Protein AF-A0A9D2SJW7-F1 (afdb_monomer)

Radius of gyration: 13.85 Å; Cα contacts (8 Å, |Δi|>4): 57; chains: 1; bounding box: 29×30×35 Å

Nearest PDB structures (foldseek):
  1wdm-assembly1_A  TM=3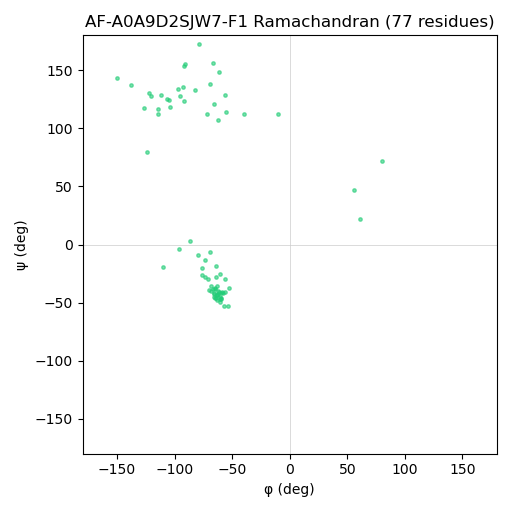.242E-01  e=9.650E+00  Pseudomonas fragi
  1wdm-assembly1_B  TM=3.241E-01  e=9.030E+00  Pseudomonas fragi

Solvent-accessible surface area (backbone atoms only — not comparable to full-atom values): 5006 Å² total; per-residue (Å²): 110,72,49,32,54,52,54,54,56,40,66,75,38,91,86,46,70,47,77,45,81,43,79,67,66,89,89,61,75,84,86,46,75,71,54,51,54,52,54,48,48,51,54,51,50,53,46,48,67,62,24,74,61,53,72,73,60,43,70,73,36,53,89,36,55,45,75,41,68,76,58,79,88,81,85,72,84,88,124

pLDDT: mean 78.08, std 15.68, range [39.34, 93.62]

Mean predicted aligned error: 7.97 Å

Sequence (79 aa):
MWWNYICKWLQGADKRRLIIFSKPDQDMPRITKHRLFFSENIVLENLRVNSGINDAEWNRIVGKIFIKFDGDLFDFKLV

Organism: NCBI:txid2838495

Secondary structure (DSSP, 8-state):
-HHHHHHHHHHS-TT--EEEEEPPPTT-----HHHHHHHHHHHHHHHHHHHT--HHHHHHHGGGEEEEES--S------

Structure (mmCIF, N/CA/C/O backbone):
data_AF-A0A9D2SJW7-F1
#
_entry.id   AF-A0A9D2SJW7-F1
#
loop_
_atom_site.group_PDB
_atom_site.id
_atom_site.type_symbol
_atom_site.label_atom_id
_atom_site.label_alt_id
_atom_site.label_comp_id
_atom_site.label_asym_id
_atom_site.label_entity_id
_atom_site.label_seq_id
_atom_site.pdbx_PDB_ins_code
_atom_site.Cartn_x
_atom_site.Cartn_y
_atom_site.Cartn_z
_atom_site.occupancy
_atom_site.B_iso_or_equiv
_atom_site.auth_seq_id
_atom_site.auth_comp_id
_atom_site.auth_asym_id
_atom_site.auth_atom_id
_atom_site.pdbx_PDB_model_num
ATOM 1 N N . MET A 1 1 ? -8.802 14.383 -2.200 1.00 65.31 1 MET A N 1
ATOM 2 C CA . MET A 1 1 ? -8.026 13.436 -3.035 1.00 65.31 1 MET A CA 1
ATOM 3 C C . MET A 1 1 ? -8.511 12.018 -2.786 1.00 65.31 1 MET A C 1
ATOM 5 O O . MET A 1 1 ? -8.705 11.658 -1.631 1.00 65.31 1 MET A O 1
ATOM 9 N N . TRP A 1 2 ? -8.675 11.220 -3.842 1.00 83.31 2 TRP A N 1
ATOM 10 C CA . TRP A 1 2 ? -9.104 9.815 -3.765 1.00 83.31 2 TRP A CA 1
ATOM 11 C C . TRP A 1 2 ? -8.197 8.948 -2.867 1.00 83.31 2 TRP A C 1
ATOM 13 O O . TRP A 1 2 ? -8.684 8.043 -2.197 1.00 83.31 2 TRP A O 1
ATOM 23 N N . TRP A 1 3 ? -6.908 9.286 -2.754 1.00 88.19 3 TRP A N 1
ATOM 24 C CA . TRP A 1 3 ? -5.949 8.581 -1.897 1.00 88.19 3 TRP A CA 1
ATOM 25 C C . TRP A 1 3 ? -6.290 8.619 -0.405 1.00 88.19 3 TRP A C 1
ATOM 27 O O . TRP A 1 3 ? -6.245 7.581 0.248 1.00 88.19 3 TRP A O 1
ATOM 37 N N . ASN A 1 4 ? -6.718 9.768 0.131 1.00 90.56 4 ASN A N 1
ATOM 38 C CA . ASN A 1 4 ? -7.149 9.860 1.533 1.00 90.56 4 ASN A CA 1
ATOM 39 C C . ASN A 1 4 ? -8.330 8.920 1.817 1.00 90.56 4 ASN A C 1
ATOM 41 O O . ASN A 1 4 ? -8.347 8.232 2.837 1.00 90.56 4 ASN A O 1
ATOM 45 N N . TYR A 1 5 ? -9.293 8.859 0.891 1.00 91.25 5 TYR A N 1
ATOM 46 C CA . TYR A 1 5 ? -10.446 7.970 1.003 1.00 91.25 5 TYR A CA 1
ATOM 47 C C . TYR A 1 5 ? -10.026 6.497 0.988 1.00 91.25 5 TYR A C 1
ATOM 49 O O . TYR A 1 5 ? -10.441 5.749 1.867 1.00 91.25 5 TYR A O 1
ATOM 57 N N . ILE A 1 6 ? -9.166 6.089 0.048 1.00 90.50 6 ILE A N 1
ATOM 58 C CA . ILE A 1 6 ? -8.669 4.706 -0.045 1.00 90.50 6 ILE A CA 1
ATOM 59 C C . ILE A 1 6 ? -7.914 4.314 1.231 1.00 90.50 6 ILE A C 1
ATOM 61 O O . ILE A 1 6 ? -8.159 3.244 1.787 1.00 90.50 6 ILE A O 1
ATOM 65 N N . CYS A 1 7 ? -7.040 5.184 1.741 1.00 91.06 7 CYS A N 1
ATOM 66 C CA . CYS A 1 7 ? -6.293 4.924 2.969 1.00 91.06 7 CYS A CA 1
ATOM 67 C C . CYS A 1 7 ? -7.213 4.796 4.191 1.00 91.06 7 CYS A C 1
ATOM 69 O O . CYS A 1 7 ? -7.067 3.848 4.960 1.00 91.06 7 CYS A O 1
ATOM 71 N N . LYS A 1 8 ? -8.212 5.673 4.341 1.00 90.88 8 LYS A N 1
ATOM 72 C CA . LYS A 1 8 ? -9.231 5.549 5.401 1.00 90.88 8 LYS A CA 1
ATOM 73 C C . LYS A 1 8 ? -10.091 4.297 5.231 1.00 90.88 8 LYS A C 1
ATOM 75 O O . LYS A 1 8 ? -10.396 3.609 6.202 1.00 90.88 8 LYS A O 1
ATOM 80 N N . TRP A 1 9 ? -10.437 3.944 3.996 1.00 92.31 9 TRP A N 1
ATOM 81 C CA . TRP A 1 9 ? -11.139 2.703 3.693 1.00 92.31 9 TRP A CA 1
ATOM 82 C C . TRP A 1 9 ? -10.299 1.478 4.091 1.00 92.31 9 TRP A C 1
ATOM 84 O O . TRP A 1 9 ? -10.834 0.557 4.704 1.00 92.31 9 TRP A O 1
ATOM 94 N N . LEU A 1 10 ? -8.981 1.476 3.875 1.00 92.56 10 LEU A N 1
ATOM 95 C CA . LEU A 1 10 ? -8.086 0.395 4.322 1.00 92.56 10 LEU A CA 1
ATOM 96 C C . LEU A 1 10 ? -8.000 0.251 5.850 1.00 92.56 10 LEU A C 1
ATOM 98 O O . LEU A 1 10 ? -7.766 -0.856 6.349 1.00 92.56 10 LEU A O 1
ATOM 102 N N . GLN A 1 11 ? -8.208 1.334 6.601 1.00 90.25 11 GLN A N 1
ATOM 103 C CA . GLN A 1 11 ? -8.248 1.273 8.064 1.00 90.25 11 GLN A CA 1
ATOM 104 C C . GLN A 1 11 ? -9.481 0.510 8.571 1.00 90.25 11 GLN A C 1
ATOM 106 O O . GLN A 1 11 ? -9.383 -0.218 9.551 1.00 90.25 11 GLN A O 1
A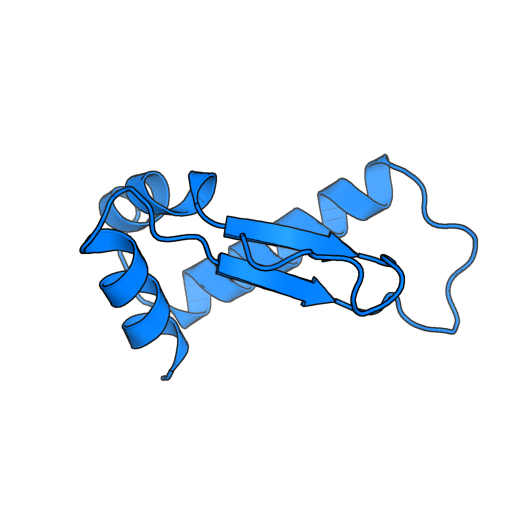TOM 111 N N . GLY A 1 12 ? -10.627 0.638 7.895 1.00 87.81 12 GLY A N 1
ATOM 112 C CA . GLY A 1 12 ? -11.915 0.181 8.428 1.00 87.81 12 GLY A CA 1
ATOM 113 C C . GLY A 1 12 ? -12.160 -1.334 8.462 1.00 87.81 12 GLY A C 1
ATOM 114 O O . GLY A 1 12 ? -13.120 -1.756 9.095 1.00 87.81 12 GLY A O 1
ATOM 115 N N . ALA A 1 13 ? -11.357 -2.164 7.787 1.00 88.25 13 ALA A N 1
ATOM 116 C CA . ALA A 1 13 ? -11.458 -3.620 7.931 1.00 88.25 13 ALA A CA 1
ATOM 117 C C . ALA A 1 13 ? -10.114 -4.327 7.710 1.00 88.25 13 ALA A C 1
ATOM 119 O O . ALA A 1 13 ? -9.326 -3.967 6.831 1.00 88.25 13 ALA A O 1
ATOM 120 N N . ASP A 1 14 ? -9.866 -5.387 8.475 1.00 83.88 14 ASP A N 1
ATOM 121 C CA . ASP A 1 14 ? -8.582 -6.103 8.463 1.00 83.88 14 ASP A CA 1
ATOM 122 C C . ASP A 1 14 ? -8.333 -6.907 7.194 1.00 83.88 14 ASP A C 1
ATOM 124 O O . ASP A 1 14 ? -7.189 -7.034 6.753 1.00 83.88 14 ASP A O 1
ATOM 128 N N . LYS A 1 15 ? -9.410 -7.381 6.563 1.00 88.19 15 LYS A N 1
ATOM 129 C CA . LYS A 1 15 ? -9.356 -8.139 5.307 1.00 88.19 15 LYS A CA 1
ATOM 130 C C . LYS A 1 15 ? -9.183 -7.259 4.069 1.00 88.19 15 LYS A C 1
ATOM 132 O O . LYS A 1 15 ? -8.957 -7.791 2.988 1.00 88.19 15 LYS A O 1
ATOM 137 N N . ARG A 1 16 ? -9.286 -5.930 4.192 1.00 91.31 16 ARG A N 1
ATOM 138 C CA . ARG A 1 16 ? -9.097 -5.032 3.046 1.00 91.31 16 ARG A CA 1
ATOM 139 C C . ARG A 1 16 ? -7.636 -5.042 2.616 1.00 91.31 16 ARG A C 1
ATOM 141 O O . ARG A 1 16 ? -6.719 -5.058 3.443 1.00 91.31 16 ARG A O 1
ATOM 148 N N . ARG A 1 17 ? -7.439 -5.065 1.305 1.00 90.25 17 ARG A N 1
ATOM 149 C CA . ARG A 1 17 ? -6.137 -5.106 0.649 1.00 90.25 17 ARG A CA 1
ATOM 150 C C . ARG A 1 17 ? -6.183 -4.150 -0.530 1.00 90.25 17 ARG A C 1
ATOM 152 O O . ARG A 1 17 ? -7.189 -4.105 -1.235 1.00 90.25 17 ARG A O 1
ATOM 159 N N . LEU A 1 18 ? -5.119 -3.380 -0.711 1.00 89.94 18 LEU A N 1
ATOM 160 C CA . LEU A 1 18 ? -4.935 -2.542 -1.889 1.00 89.94 18 LEU A CA 1
ATOM 161 C C . LEU A 1 18 ? -3.870 -3.193 -2.757 1.00 89.94 18 LEU A C 1
ATOM 163 O O . LEU A 1 18 ? -2.773 -3.454 -2.276 1.00 89.94 18 LEU A O 1
ATOM 167 N N . ILE A 1 19 ? -4.202 -3.449 -4.018 1.00 87.62 19 ILE A N 1
ATOM 168 C CA . ILE A 1 19 ? -3.264 -3.982 -5.001 1.00 87.62 19 ILE A CA 1
ATOM 169 C C . ILE A 1 19 ? -3.060 -2.902 -6.060 1.00 87.62 19 ILE A C 1
ATOM 171 O O . ILE A 1 19 ? -4.012 -2.511 -6.732 1.00 87.62 19 ILE A O 1
ATOM 175 N N . ILE A 1 20 ? -1.834 -2.399 -6.175 1.00 85.00 20 ILE A N 1
ATOM 176 C CA . ILE A 1 20 ? -1.447 -1.384 -7.154 1.00 85.00 20 ILE A CA 1
ATOM 177 C C . ILE A 1 20 ? -0.670 -2.084 -8.260 1.00 85.00 20 ILE A C 1
ATOM 179 O O . ILE A 1 20 ? 0.393 -2.651 -8.017 1.00 85.00 20 ILE A O 1
ATOM 183 N N . PHE A 1 21 ? -1.196 -2.029 -9.478 1.00 78.81 21 PHE A N 1
ATOM 184 C CA . PHE A 1 21 ? -0.476 -2.478 -10.661 1.00 78.81 21 PHE A CA 1
ATOM 185 C C . PHE A 1 21 ? 0.260 -1.289 -11.257 1.00 78.81 21 PHE A C 1
ATOM 187 O O . PHE A 1 21 ? -0.355 -0.267 -11.566 1.00 78.81 21 PHE A O 1
ATOM 194 N N . SER A 1 22 ? 1.570 -1.425 -11.405 1.00 75.25 22 SER A N 1
ATOM 195 C CA . SER A 1 22 ? 2.406 -0.412 -12.031 1.00 75.25 22 SER A CA 1
ATOM 196 C C . SER A 1 22 ? 3.123 -1.035 -13.218 1.00 75.25 22 SER A C 1
ATOM 198 O O . SER A 1 22 ? 3.691 -2.124 -13.114 1.00 75.25 22 SER A O 1
ATOM 200 N N . LYS A 1 23 ? 3.067 -0.366 -14.369 1.00 68.31 23 LYS A N 1
ATOM 201 C CA . LYS A 1 23 ? 3.861 -0.785 -15.519 1.00 68.31 23 LYS A CA 1
ATOM 202 C C . LYS A 1 23 ? 5.273 -0.228 -15.359 1.00 68.31 23 LYS A C 1
ATOM 204 O O . LYS A 1 23 ? 5.409 0.953 -15.040 1.00 68.31 23 LYS A O 1
ATOM 209 N N . PRO A 1 24 ? 6.313 -1.047 -15.566 1.00 64.75 24 PRO A N 1
ATOM 210 C CA . PRO A 1 24 ? 7.646 -0.503 -15.761 1.00 64.75 24 PRO A CA 1
ATOM 211 C C . PRO A 1 24 ? 7.649 0.384 -17.013 1.00 64.75 24 PRO A C 1
ATOM 213 O O . PRO A 1 24 ? 6.898 0.131 -17.958 1.00 64.75 24 PRO A O 1
ATOM 216 N N . ASP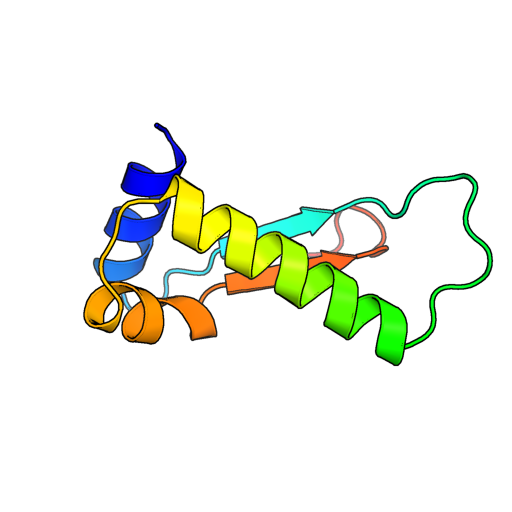 A 1 25 ? 8.486 1.420 -17.016 1.00 62.94 25 ASP A N 1
ATOM 217 C CA . ASP A 1 25 ? 8.730 2.209 -18.224 1.00 62.94 25 ASP A CA 1
ATOM 218 C C . ASP A 1 25 ? 9.214 1.282 -19.346 1.00 62.94 25 ASP A C 1
ATOM 220 O O . ASP A 1 25 ? 10.136 0.487 -19.141 1.00 62.94 25 ASP A O 1
ATOM 224 N N . GLN A 1 26 ? 8.580 1.367 -20.520 1.00 55.84 26 GLN A N 1
ATOM 225 C CA . GLN A 1 26 ? 8.826 0.440 -21.636 1.00 55.84 26 GLN A CA 1
ATOM 226 C C . GLN A 1 26 ? 10.256 0.521 -22.190 1.00 55.84 26 GLN A C 1
ATOM 228 O O . GLN A 1 26 ? 10.722 -0.430 -22.810 1.00 55.84 26 GLN A O 1
ATOM 233 N N . ASP A 1 27 ? 10.970 1.610 -21.902 1.00 56.91 27 ASP A N 1
ATOM 234 C CA . ASP A 1 27 ? 12.348 1.838 -22.343 1.00 56.91 27 ASP A CA 1
ATOM 235 C C . ASP A 1 27 ? 13.411 1.248 -21.398 1.00 56.91 27 ASP A C 1
ATOM 237 O O . ASP A 1 27 ? 14.613 1.431 -21.616 1.00 56.91 27 ASP A O 1
ATOM 241 N N . MET A 1 28 ? 13.017 0.550 -20.323 1.00 53.53 28 MET A N 1
ATOM 242 C CA . MET A 1 28 ? 13.977 0.079 -19.323 1.00 53.53 28 MET A CA 1
ATOM 243 C C . MET A 1 28 ? 14.416 -1.383 -19.514 1.00 53.53 28 MET A C 1
ATOM 245 O O . MET A 1 28 ? 13.586 -2.282 -19.651 1.00 53.53 28 MET A O 1
ATOM 249 N N . PRO A 1 29 ? 15.733 -1.669 -19.434 1.00 59.25 29 PRO A N 1
ATOM 250 C CA . PRO A 1 29 ? 16.244 -3.032 -19.480 1.00 59.25 29 PRO A CA 1
ATOM 251 C C . PRO A 1 29 ? 15.817 -3.831 -18.241 1.00 59.25 29 PRO A C 1
ATOM 253 O O . PRO A 1 29 ? 15.569 -3.269 -17.173 1.00 59.25 29 PRO A O 1
ATOM 256 N N . ARG A 1 30 ? 15.788 -5.161 -18.418 1.00 60.09 30 ARG A N 1
ATOM 257 C CA . ARG A 1 30 ? 15.499 -6.238 -17.451 1.00 60.09 30 ARG A CA 1
ATOM 258 C C . ARG A 1 30 ? 15.430 -5.780 -15.985 1.00 60.09 30 ARG A C 1
ATOM 260 O O . ARG A 1 30 ? 16.439 -5.439 -15.366 1.00 60.09 30 ARG A O 1
ATOM 267 N N . ILE A 1 31 ? 14.230 -5.836 -15.418 1.00 64.19 31 ILE A N 1
ATOM 268 C CA . ILE A 1 31 ? 13.957 -5.427 -14.041 1.00 64.19 31 ILE A CA 1
ATOM 269 C C . ILE A 1 31 ? 14.679 -6.360 -13.057 1.00 64.19 31 ILE A C 1
ATOM 271 O O . ILE A 1 31 ? 14.458 -7.570 -13.034 1.00 64.19 31 ILE A O 1
ATOM 275 N N . THR A 1 32 ? 15.553 -5.800 -12.221 1.00 68.69 32 THR A N 1
ATOM 276 C CA . THR A 1 32 ? 16.216 -6.525 -11.127 1.00 68.69 32 THR A CA 1
ATOM 277 C C . THR A 1 32 ? 15.415 -6.412 -9.827 1.00 68.69 32 THR A C 1
ATOM 279 O O . THR A 1 32 ? 14.732 -5.415 -9.596 1.00 68.69 32 THR A O 1
ATOM 282 N N . LYS A 1 33 ? 15.546 -7.398 -8.921 1.00 68.75 33 LYS A N 1
ATOM 283 C CA . LYS A 1 33 ? 14.879 -7.393 -7.596 1.00 68.75 33 LYS A CA 1
ATOM 284 C C . LYS A 1 33 ? 15.131 -6.112 -6.792 1.00 68.75 33 LYS A C 1
ATOM 286 O O . LYS A 1 33 ? 14.233 -5.611 -6.129 1.00 68.75 33 LYS A O 1
ATOM 291 N N . HIS A 1 34 ? 16.341 -5.562 -6.878 1.00 68.06 34 HIS A N 1
ATOM 292 C CA . HIS A 1 34 ? 16.697 -4.315 -6.202 1.00 68.06 34 HIS A CA 1
ATOM 293 C C . HIS A 1 34 ? 15.941 -3.105 -6.772 1.00 68.06 34 HIS A C 1
ATOM 295 O O . HIS A 1 34 ? 15.528 -2.220 -6.027 1.00 68.06 34 HIS A O 1
ATOM 301 N N . ARG A 1 35 ? 15.734 -3.062 -8.095 1.00 68.81 35 ARG A N 1
ATOM 302 C CA . ARG A 1 35 ? 14.948 -1.999 -8.731 1.00 68.81 35 ARG A CA 1
ATOM 303 C C . ARG A 1 35 ? 13.465 -2.113 -8.400 1.00 68.81 35 ARG A C 1
ATOM 305 O O . ARG A 1 35 ? 12.869 -1.084 -8.119 1.00 68.81 35 ARG A O 1
ATOM 312 N N . LEU A 1 36 ? 12.910 -3.329 -8.343 1.00 72.44 36 LEU A N 1
ATOM 313 C CA . LEU A 1 36 ? 11.533 -3.556 -7.877 1.00 72.44 36 LEU A CA 1
ATOM 314 C C . LEU A 1 36 ? 11.312 -2.937 -6.501 1.00 72.44 36 LEU A C 1
ATOM 316 O O . LEU A 1 36 ? 10.438 -2.096 -6.347 1.00 72.44 36 LEU A O 1
ATOM 320 N N . PHE A 1 37 ? 12.175 -3.271 -5.541 1.00 73.69 37 PHE A N 1
ATOM 321 C CA . PHE A 1 37 ? 12.090 -2.727 -4.189 1.00 73.69 37 PHE A CA 1
ATOM 322 C C . PHE A 1 37 ? 12.175 -1.192 -4.163 1.00 73.69 37 PHE A C 1
ATOM 324 O O . PHE A 1 37 ? 11.444 -0.531 -3.429 1.00 73.69 37 PHE A O 1
ATOM 331 N N . PHE A 1 38 ? 13.050 -0.596 -4.977 1.00 77.62 38 PHE A N 1
A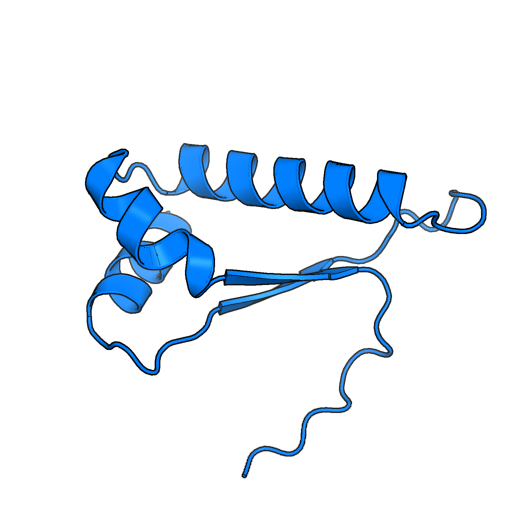TOM 332 C CA . PHE A 1 38 ? 13.167 0.861 -5.058 1.00 77.62 38 PHE A CA 1
ATOM 333 C C . PHE A 1 38 ? 11.903 1.509 -5.645 1.00 77.62 38 PHE A C 1
ATOM 335 O O . PHE A 1 38 ? 11.380 2.472 -5.087 1.00 77.62 38 PHE A O 1
ATOM 342 N N . SER A 1 39 ? 11.367 0.948 -6.729 1.00 78.19 39 SER A N 1
ATOM 343 C CA . SER A 1 39 ? 10.132 1.418 -7.359 1.00 78.19 39 SER A CA 1
ATOM 344 C C . SER A 1 39 ? 8.909 1.243 -6.452 1.00 78.19 39 SER A C 1
ATOM 346 O O . SER A 1 39 ? 8.054 2.127 -6.404 1.00 78.19 39 SER A O 1
ATOM 348 N N . GLU A 1 40 ? 8.834 0.149 -5.691 1.00 81.69 40 GLU A N 1
ATOM 349 C CA . GLU A 1 40 ? 7.802 -0.076 -4.672 1.00 81.69 40 GLU A CA 1
ATOM 350 C C . GLU A 1 40 ? 7.838 1.003 -3.592 1.00 81.69 40 GLU A C 1
ATOM 352 O O . GLU A 1 40 ? 6.802 1.594 -3.283 1.00 81.69 40 GLU A O 1
ATOM 357 N N . ASN A 1 41 ? 9.026 1.322 -3.074 1.00 84.19 41 ASN A N 1
ATOM 358 C CA . ASN A 1 41 ? 9.179 2.375 -2.075 1.00 84.19 41 ASN A CA 1
ATOM 359 C C . ASN A 1 41 ? 8.754 3.747 -2.607 1.00 84.19 41 ASN A C 1
ATOM 361 O O . ASN A 1 41 ? 8.044 4.457 -1.901 1.00 84.19 41 ASN A O 1
ATOM 365 N N . ILE A 1 42 ? 9.090 4.090 -3.857 1.00 86.00 42 ILE A N 1
ATOM 366 C CA . ILE A 1 42 ? 8.643 5.348 -4.481 1.00 86.00 42 ILE A CA 1
ATOM 367 C C . ILE A 1 42 ? 7.112 5.423 -4.529 1.00 86.00 42 ILE A C 1
ATOM 369 O O . ILE A 1 42 ? 6.520 6.449 -4.193 1.00 86.00 42 ILE A O 1
ATOM 373 N N . VAL A 1 43 ? 6.445 4.343 -4.943 1.00 85.94 43 VAL A N 1
ATOM 374 C CA . VAL A 1 43 ? 4.976 4.310 -5.017 1.00 85.94 43 VAL A CA 1
ATOM 375 C C . VAL A 1 43 ? 4.353 4.409 -3.623 1.00 85.94 43 VAL A C 1
ATOM 377 O O . VAL A 1 43 ? 3.384 5.151 -3.446 1.00 85.94 43 VAL A O 1
ATOM 380 N N . LEU A 1 44 ? 4.908 3.712 -2.627 1.00 89.81 44 LEU A N 1
ATOM 381 C CA . LEU A 1 44 ? 4.454 3.798 -1.237 1.00 89.81 44 LEU A CA 1
ATOM 382 C C . LEU A 1 44 ? 4.641 5.201 -0.656 1.00 89.81 44 LEU A C 1
ATOM 384 O O . LEU A 1 44 ? 3.736 5.717 -0.003 1.00 89.81 44 LEU A O 1
ATOM 388 N N . GLU A 1 45 ? 5.780 5.836 -0.909 1.00 89.62 45 GLU A N 1
ATOM 389 C CA . GLU A 1 45 ? 6.068 7.188 -0.438 1.00 89.62 45 GLU A CA 1
ATOM 390 C C . GLU A 1 45 ? 5.125 8.210 -1.080 1.00 89.62 45 GLU A C 1
ATOM 392 O O . GLU A 1 45 ? 4.483 8.991 -0.373 1.00 89.62 45 GLU A O 1
ATOM 397 N N . ASN A 1 46 ? 4.929 8.126 -2.399 1.00 89.19 46 ASN A N 1
ATOM 398 C CA . ASN A 1 46 ? 3.952 8.947 -3.111 1.00 89.19 46 ASN A CA 1
ATOM 399 C C . ASN A 1 46 ? 2.537 8.748 -2.559 1.00 89.19 46 ASN A C 1
ATOM 401 O O . ASN A 1 46 ? 1.794 9.718 -2.395 1.00 89.19 46 ASN A O 1
ATOM 405 N N . LEU A 1 47 ? 2.147 7.511 -2.249 1.00 89.75 47 LEU A N 1
ATOM 406 C CA . LEU A 1 47 ? 0.854 7.225 -1.637 1.00 89.75 47 LEU A CA 1
ATOM 407 C 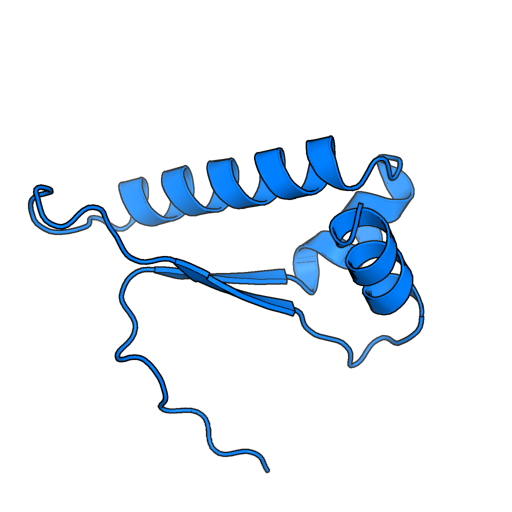C . LEU A 1 47 ? 0.748 7.861 -0.246 1.00 89.75 47 LEU A C 1
ATOM 409 O O . LEU A 1 47 ? -0.257 8.511 0.041 1.00 89.75 47 LEU A O 1
ATOM 413 N N . ARG A 1 48 ? 1.775 7.718 0.600 1.00 90.81 48 ARG A N 1
ATOM 414 C CA . ARG A 1 48 ? 1.816 8.301 1.949 1.00 90.81 48 ARG A CA 1
ATOM 415 C C . ARG A 1 48 ? 1.640 9.814 1.888 1.00 90.81 48 ARG A C 1
ATOM 417 O O . ARG A 1 48 ? 0.712 10.330 2.510 1.00 90.81 48 ARG A O 1
ATOM 424 N N . VAL A 1 49 ? 2.450 10.496 1.077 1.00 91.25 49 VAL A N 1
ATOM 425 C CA . VAL A 1 49 ? 2.411 11.959 0.913 1.00 91.25 49 VAL A CA 1
ATOM 426 C C . VAL A 1 49 ? 1.044 12.425 0.403 1.00 91.25 49 VAL A C 1
ATOM 428 O O . VAL A 1 49 ? 0.446 13.329 0.981 1.00 91.25 49 VAL A O 1
ATOM 431 N N . ASN A 1 50 ? 0.493 11.770 -0.624 1.00 90.25 50 ASN A N 1
ATOM 432 C CA . ASN A 1 50 ? -0.795 12.165 -1.207 1.00 90.25 50 ASN A CA 1
A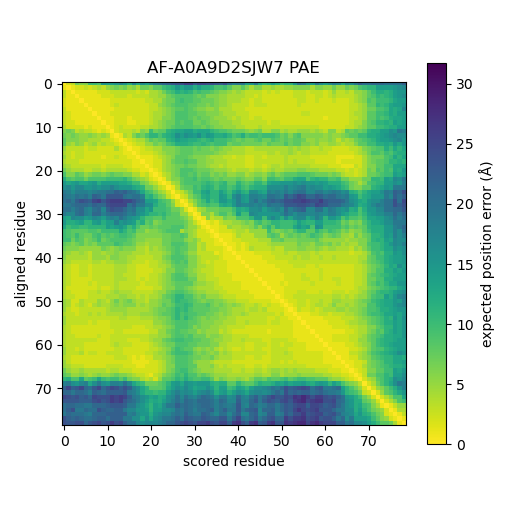TOM 433 C C . ASN A 1 50 ? -2.014 11.768 -0.356 1.00 90.25 50 ASN A C 1
ATOM 435 O O . ASN A 1 50 ? -3.108 12.312 -0.533 1.00 90.25 50 ASN A O 1
ATOM 439 N N . SER A 1 51 ? -1.864 10.799 0.550 1.00 89.06 51 SER A N 1
ATOM 440 C CA . SER A 1 51 ? -2.951 10.361 1.426 1.00 89.06 51 SER A CA 1
ATOM 441 C C . SER A 1 51 ? -3.256 11.367 2.533 1.00 89.06 51 SER A C 1
ATOM 443 O O . SER A 1 51 ? -4.402 11.422 2.979 1.00 89.06 51 SER A O 1
ATOM 445 N N . GLY A 1 52 ? -2.272 12.161 2.968 1.00 88.69 52 GLY A N 1
ATOM 446 C CA . GLY A 1 52 ? -2.425 13.120 4.067 1.00 88.69 52 GLY A CA 1
ATOM 447 C C . GLY A 1 52 ? -2.793 12.481 5.413 1.00 88.69 52 GLY A C 1
ATOM 448 O O . GLY A 1 52 ? -3.384 13.155 6.253 1.00 88.69 52 GLY A O 1
ATOM 449 N N . ILE A 1 53 ? -2.518 11.185 5.598 1.00 89.81 53 ILE A N 1
ATOM 450 C CA . ILE A 1 53 ? -2.698 10.483 6.879 1.00 89.81 53 ILE A CA 1
ATOM 451 C C . ILE A 1 53 ? -1.404 10.549 7.698 1.00 89.81 53 ILE A C 1
ATOM 453 O O . ILE A 1 53 ? -0.317 10.688 7.134 1.00 89.81 53 ILE A O 1
ATOM 457 N N . ASN A 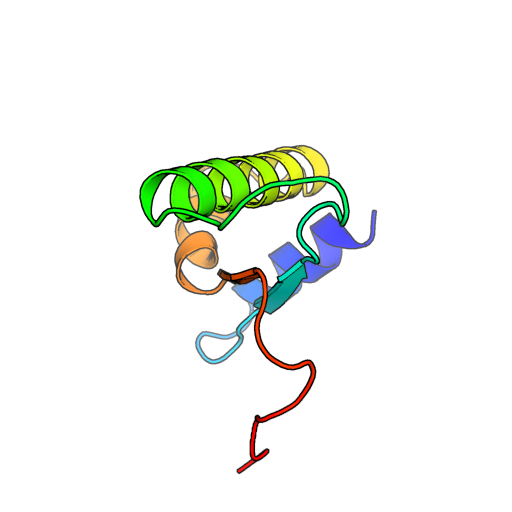1 54 ? -1.509 10.438 9.020 1.00 92.25 54 ASN A N 1
ATOM 458 C CA . ASN A 1 54 ? -0.333 10.487 9.891 1.00 92.25 54 ASN A CA 1
ATOM 459 C C . ASN A 1 54 ? 0.444 9.154 9.922 1.00 92.25 54 ASN A C 1
ATOM 461 O O . ASN A 1 54 ? -0.007 8.121 9.424 1.00 92.25 54 ASN A O 1
ATOM 465 N N . ASP A 1 55 ? 1.611 9.162 10.563 1.00 91.94 55 ASP A N 1
ATOM 466 C CA . ASP A 1 55 ? 2.516 8.007 10.614 1.00 91.94 55 ASP A CA 1
ATOM 467 C C . ASP A 1 55 ? 1.918 6.791 11.331 1.00 91.94 55 ASP A C 1
ATOM 469 O O . ASP A 1 55 ? 2.138 5.650 10.920 1.00 91.94 55 ASP A O 1
ATOM 473 N N . ALA A 1 56 ? 1.117 7.013 12.376 1.00 91.62 56 ALA A N 1
ATOM 474 C CA . ALA A 1 56 ? 0.454 5.930 13.096 1.00 91.62 56 ALA A CA 1
ATOM 475 C C . ALA A 1 56 ? -0.621 5.256 12.229 1.00 91.62 56 ALA A C 1
ATOM 477 O O . ALA A 1 56 ? -0.751 4.031 12.234 1.00 91.62 56 ALA A O 1
ATOM 478 N N . GLU A 1 57 ? -1.377 6.041 11.463 1.00 92.00 57 GLU A N 1
ATOM 479 C CA . GLU A 1 57 ? -2.350 5.546 10.490 1.00 92.00 57 GLU A CA 1
ATOM 480 C C . GLU A 1 57 ? -1.672 4.803 9.337 1.00 92.00 57 GLU A C 1
ATOM 482 O O . GLU A 1 57 ? -2.124 3.725 8.948 1.00 92.00 57 GLU A O 1
ATOM 487 N N . TRP A 1 58 ? -0.568 5.349 8.827 1.00 93.62 58 TRP A N 1
ATOM 488 C CA . TRP A 1 58 ? 0.218 4.747 7.755 1.00 93.62 58 TRP A CA 1
ATOM 489 C C . TRP A 1 58 ? 0.763 3.371 8.145 1.00 93.62 58 TRP A C 1
ATOM 491 O O . TRP A 1 58 ? 0.531 2.387 7.437 1.00 93.62 58 TRP A O 1
ATOM 501 N N . ASN A 1 59 ? 1.394 3.265 9.317 1.00 91.88 59 ASN A N 1
ATOM 502 C CA . ASN A 1 59 ? 1.969 2.011 9.809 1.00 91.88 59 ASN A CA 1
ATOM 503 C C . ASN A 1 59 ? 0.919 0.899 9.993 1.00 91.88 59 ASN A C 1
ATOM 505 O O . ASN A 1 59 ? 1.247 -0.281 9.885 1.00 91.88 59 ASN A O 1
ATOM 509 N N . ARG A 1 60 ? -0.356 1.251 10.212 1.00 90.94 60 ARG A N 1
ATOM 510 C CA . ARG A 1 60 ? -1.464 0.281 10.306 1.00 90.94 60 ARG A CA 1
ATOM 511 C C . ARG A 1 60 ? -1.910 -0.277 8.955 1.00 90.94 60 ARG A C 1
ATOM 513 O O . ARG A 1 60 ? -2.479 -1.369 8.913 1.00 90.94 60 ARG A O 1
ATOM 520 N N . ILE A 1 61 ? -1.714 0.467 7.866 1.00 92.75 61 ILE A N 1
ATOM 521 C CA . ILE A 1 61 ? -2.226 0.091 6.539 1.00 92.75 61 ILE A CA 1
ATOM 522 C C . ILE A 1 61 ? -1.135 -0.322 5.554 1.00 92.75 61 ILE A C 1
ATOM 524 O O . ILE A 1 61 ? -1.463 -1.000 4.586 1.00 92.75 61 ILE A O 1
ATOM 528 N N . VAL A 1 62 ? 0.134 0.034 5.785 1.00 91.06 62 VAL A N 1
ATOM 529 C CA . VAL A 1 62 ? 1.232 -0.235 4.839 1.00 91.06 62 VAL A CA 1
ATOM 530 C C . VAL A 1 62 ? 1.358 -1.724 4.503 1.00 91.06 62 VAL A C 1
ATOM 532 O O . VAL A 1 62 ? 1.433 -2.083 3.335 1.00 91.06 62 VAL A O 1
ATOM 535 N N . GLY A 1 63 ? 1.216 -2.612 5.494 1.00 89.75 63 GLY A N 1
ATOM 536 C CA . GLY A 1 63 ? 1.217 -4.068 5.281 1.00 89.75 63 GLY A CA 1
ATOM 537 C C . GLY A 1 63 ? -0.018 -4.616 4.547 1.00 89.75 63 GLY A C 1
ATOM 538 O O . GLY A 1 63 ? -0.078 -5.805 4.239 1.00 89.75 63 GLY A O 1
ATOM 539 N N . LYS A 1 64 ? -1.025 -3.775 4.278 1.00 92.00 64 LYS A N 1
ATOM 540 C CA . LYS A 1 64 ? -2.219 -4.112 3.486 1.00 92.00 64 LYS A CA 1
ATOM 541 C C . LYS A 1 64 ? -2.086 -3.680 2.019 1.00 92.00 64 LYS A C 1
ATOM 543 O O . LYS A 1 64 ? -3.006 -3.951 1.242 1.00 92.00 64 LYS A O 1
ATOM 548 N N . ILE A 1 65 ? -0.998 -3.000 1.652 1.00 90.88 65 ILE A N 1
ATOM 549 C CA . ILE A 1 65 ? -0.752 -2.463 0.313 1.00 90.88 65 ILE A CA 1
ATOM 550 C C . ILE A 1 65 ? 0.274 -3.349 -0.390 1.00 90.88 65 ILE A C 1
ATOM 552 O O . ILE A 1 65 ? 1.371 -3.573 0.108 1.00 90.88 65 ILE A O 1
ATOM 556 N N . PHE A 1 66 ? -0.101 -3.845 -1.561 1.00 87.19 66 PHE A N 1
ATOM 557 C CA . PHE A 1 66 ? 0.700 -4.731 -2.388 1.00 87.19 66 PHE A CA 1
ATOM 558 C C . PHE A 1 66 ? 0.911 -4.049 -3.726 1.00 87.19 66 PHE A C 1
ATOM 560 O O . PHE A 1 66 ? -0.053 -3.619 -4.360 1.00 87.19 66 PHE A O 1
ATOM 567 N N . ILE A 1 67 ? 2.157 -3.946 -4.164 1.00 84.50 67 ILE A N 1
ATOM 568 C CA . ILE A 1 67 ? 2.484 -3.345 -5.450 1.00 84.50 67 ILE A CA 1
ATOM 569 C C . ILE A 1 67 ? 3.011 -4.454 -6.348 1.00 84.50 67 ILE A C 1
ATOM 571 O O . ILE A 1 67 ? 3.870 -5.234 -5.950 1.00 84.50 67 ILE A O 1
ATOM 575 N N . LYS A 1 68 ? 2.445 -4.561 -7.548 1.00 77.56 68 LYS A N 1
ATOM 576 C CA . LYS A 1 68 ? 2.901 -5.489 -8.579 1.00 77.56 68 LYS A CA 1
ATOM 577 C C . LYS A 1 68 ? 3.428 -4.684 -9.755 1.00 77.56 68 LYS A C 1
ATOM 579 O O . LYS A 1 68 ? 2.659 -4.015 -10.446 1.00 77.56 68 LYS A O 1
ATOM 584 N N . PHE A 1 69 ? 4.736 -4.772 -9.962 1.00 68.00 69 PHE A N 1
ATOM 585 C CA . PHE A 1 69 ? 5.400 -4.318 -11.175 1.00 68.00 69 PHE A CA 1
ATOM 586 C C . PHE A 1 69 ? 5.556 -5.507 -12.115 1.00 68.00 69 PHE A C 1
ATOM 588 O O . PHE A 1 69 ? 6.061 -6.544 -11.697 1.00 68.00 69 PHE A O 1
ATOM 595 N N . ASP A 1 70 ? 5.110 -5.346 -13.358 1.00 63.22 70 ASP A N 1
ATOM 596 C CA . ASP A 1 70 ? 5.285 -6.346 -14.420 1.00 63.22 70 ASP A CA 1
ATOM 597 C C . ASP A 1 70 ? 4.741 -7.748 -14.075 1.00 63.22 70 ASP A C 1
ATOM 599 O O . ASP A 1 70 ? 5.400 -8.773 -14.227 1.00 63.22 70 ASP A O 1
ATOM 603 N N . GLY A 1 71 ? 3.517 -7.794 -13.550 1.00 52.00 71 GLY A N 1
ATOM 604 C CA . GLY A 1 71 ? 2.715 -9.011 -13.610 1.00 52.00 71 GLY A CA 1
ATOM 605 C C . GLY A 1 71 ? 1.844 -8.935 -14.850 1.00 52.00 71 GLY A C 1
ATOM 606 O O . GLY A 1 71 ? 1.245 -7.877 -15.067 1.00 52.00 71 GLY A O 1
ATOM 607 N N . ASP A 1 72 ? 1.750 -10.026 -15.616 1.00 50.75 72 ASP A N 1
ATOM 608 C CA . ASP A 1 72 ? 0.690 -10.211 -16.609 1.00 50.75 72 ASP A CA 1
ATOM 609 C C . ASP A 1 72 ? -0.606 -9.671 -16.001 1.00 50.75 72 ASP A C 1
ATOM 611 O O . ASP A 1 72 ? -1.061 -10.121 -14.941 1.00 50.75 72 ASP A O 1
ATOM 615 N N . LEU A 1 73 ? -1.104 -8.575 -16.580 1.00 45.88 73 LEU A N 1
ATOM 616 C CA . LEU A 1 73 ? -2.302 -7.909 -16.098 1.00 45.88 73 LEU A CA 1
ATOM 617 C C . LEU A 1 73 ? -3.395 -8.984 -16.075 1.00 45.88 73 LEU A C 1
ATOM 619 O O . LEU A 1 73 ? -3.795 -9.453 -17.132 1.00 45.88 73 LEU A O 1
ATOM 623 N N . PHE A 1 74 ? -3.867 -9.335 -14.877 1.00 46.25 74 PHE A N 1
ATOM 624 C CA . PHE A 1 74 ? -4.983 -10.255 -14.617 1.00 46.25 74 PHE A CA 1
ATOM 625 C C . PHE A 1 74 ? -4.705 -11.7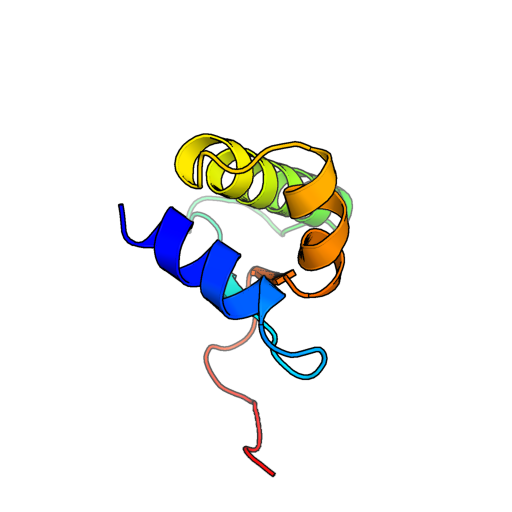67 -14.672 1.00 46.25 74 PHE A C 1
ATOM 627 O O . PHE A 1 74 ? -5.306 -12.475 -15.471 1.00 46.25 74 PHE A O 1
ATOM 634 N N . ASP A 1 75 ? -3.988 -12.300 -13.679 1.00 46.56 75 ASP A N 1
ATOM 635 C CA . ASP A 1 75 ? -4.315 -13.647 -13.183 1.00 46.56 75 ASP A CA 1
ATOM 636 C C . ASP A 1 75 ? -4.586 -13.616 -11.671 1.00 46.56 75 ASP A C 1
ATOM 638 O O . ASP A 1 75 ? -3.726 -13.863 -10.822 1.00 46.56 75 ASP A O 1
ATOM 642 N N . PHE A 1 76 ? -5.796 -13.189 -11.310 1.00 47.66 76 PHE A N 1
ATOM 643 C CA . PHE A 1 76 ? -6.341 -13.397 -9.974 1.00 47.66 76 PHE A CA 1
ATOM 644 C C . PHE A 1 76 ? -7.706 -14.069 -10.102 1.00 47.66 76 PHE A C 1
ATOM 646 O O . PHE A 1 76 ? -8.646 -13.505 -10.658 1.00 47.66 76 PHE A O 1
ATOM 653 N N . LYS A 1 77 ? -7.830 -15.284 -9.557 1.00 45.94 77 LYS A N 1
ATOM 654 C CA . LYS A 1 77 ? -9.143 -15.878 -9.305 1.00 45.94 77 LYS A CA 1
ATOM 655 C C . LYS A 1 77 ? -9.771 -15.133 -8.131 1.00 45.94 77 LYS A C 1
ATOM 657 O O . LYS A 1 77 ? -9.271 -15.218 -7.011 1.00 45.94 77 LYS A O 1
ATOM 662 N N . LEU A 1 78 ? -10.844 -14.392 -8.396 1.00 39.34 78 LEU A N 1
ATOM 663 C CA . LEU A 1 78 ? -11.797 -14.005 -7.359 1.00 39.34 78 LEU A CA 1
ATOM 664 C C . LEU A 1 78 ? -12.397 -15.307 -6.812 1.00 39.34 78 LEU A C 1
ATOM 666 O O . LEU A 1 78 ? -13.115 -15.995 -7.534 1.00 39.34 78 LEU A O 1
ATOM 670 N N . V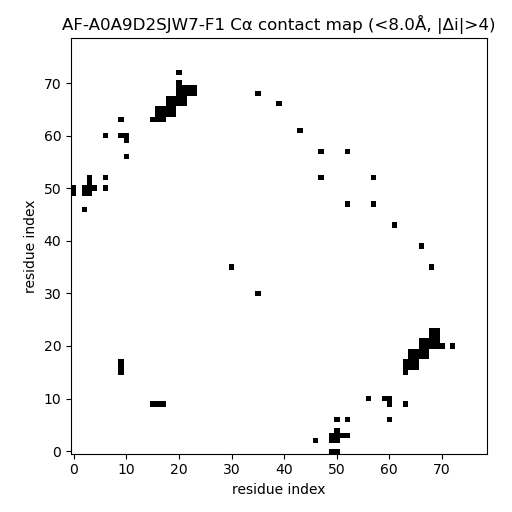AL A 1 79 ? -12.001 -15.676 -5.593 1.00 42.06 79 VAL A N 1
ATOM 671 C CA . VAL A 1 79 ? -12.611 -16.767 -4.817 1.00 42.06 79 VAL A CA 1
ATOM 672 C C . VAL A 1 79 ? -13.783 -16.203 -4.034 1.00 42.06 79 VAL A C 1
ATOM 674 O O . VAL A 1 79 ? -13.596 -15.122 -3.427 1.00 42.06 79 VAL A O 1
#

Foldseek 3Di:
DVLLVVLVVLLPDPPAAAEAEDEDDPPDPDDDPVNVVVVVVVVLVVSVVVNPDDPVSSVSRVVRYHYDYDDPPDDDDPD